Protein AF-C8VHA0-F1 (afdb_monomer_lite)

Secondary structure (DSSP, 8-state):
------------HHHHHHHHHHHHHHHHHHHHHHHHHHHTT---SS-HHHHHHHHHHHHHHSPPGGGS-HHHHHHHHHHHHHHHHTSSSPPPHHHHHHHHHHHHHHHHHTT-HHHHHHHHHHHHHHHTT--HHHHHHHHHHHHHHSPPPHHHHHHTT--TTS-HHHHHHHHHHTT--

Radius of gyration: 19.35 Å; chains: 1; bounding box: 74×32×46 Å

Structure (mmCIF, N/CA/C/O backbone):
data_AF-C8VHA0-F1
#
_entry.id   AF-C8VHA0-F1
#
loop_
_atom_site.group_PDB
_atom_site.id
_atom_site.type_symbol
_atom_site.label_atom_id
_atom_site.label_alt_id
_atom_site.label_comp_id
_atom_site.label_asym_id
_atom_site.label_entity_id
_atom_site.label_seq_id
_atom_site.pdbx_PDB_ins_code
_atom_site.Cartn_x
_atom_site.Cartn_y
_atom_site.Cartn_z
_atom_site.occupancy
_atom_site.B_iso_or_equiv
_atom_site.auth_seq_id
_atom_site.auth_comp_id
_atom_site.auth_asym_id
_atom_site.auth_atom_id
_atom_site.pdbx_PDB_model_num
ATOM 1 N N . MET A 1 1 ? -55.319 -1.240 17.702 1.00 37.62 1 MET A N 1
ATOM 2 C CA . MET A 1 1 ? -54.961 -1.878 16.422 1.00 37.62 1 MET A CA 1
ATOM 3 C C . MET A 1 1 ? -54.237 -0.799 15.643 1.00 37.62 1 MET A C 1
ATOM 5 O O . MET A 1 1 ? -54.892 0.120 15.182 1.00 37.62 1 MET A O 1
ATOM 9 N N . ASP A 1 2 ? -52.959 -0.597 15.936 1.00 44.88 2 ASP A N 1
ATOM 10 C CA . ASP A 1 2 ? -51.799 -1.409 15.520 1.00 44.88 2 ASP A CA 1
ATOM 11 C C . ASP A 1 2 ? -51.270 -0.930 14.162 1.00 44.88 2 ASP A C 1
ATOM 13 O O . ASP A 1 2 ? -52.055 -0.629 13.266 1.00 44.88 2 ASP A O 1
ATOM 17 N N . GLY A 1 3 ? -49.948 -0.798 14.069 1.00 43.78 3 GLY A N 1
ATOM 18 C CA . GLY A 1 3 ? -49.253 -0.285 12.893 1.00 43.78 3 GLY A CA 1
ATOM 19 C C . GLY A 1 3 ? -48.087 0.659 13.187 1.00 43.78 3 GLY A C 1
ATOM 20 O O . GLY A 1 3 ? -47.902 1.628 12.455 1.00 43.78 3 GLY A O 1
ATOM 21 N N . THR A 1 4 ? -47.301 0.415 14.240 1.00 46.84 4 THR A N 1
ATOM 22 C CA . THR A 1 4 ? -45.959 1.004 14.354 1.00 46.84 4 THR A CA 1
ATOM 23 C C . THR A 1 4 ? -45.096 0.366 13.266 1.00 46.84 4 THR A C 1
ATOM 25 O O . THR A 1 4 ? -44.612 -0.750 13.428 1.00 46.84 4 THR A O 1
ATOM 28 N N . SER A 1 5 ? -44.963 1.044 12.126 1.00 45.66 5 SER A N 1
ATOM 29 C CA . SER A 1 5 ? -44.003 0.680 11.084 1.00 45.66 5 SER A CA 1
ATOM 30 C C . SER A 1 5 ? -42.599 0.867 11.654 1.00 45.66 5 SER A C 1
ATOM 32 O O . SER A 1 5 ? -42.099 1.986 11.739 1.00 45.66 5 SER A O 1
ATOM 34 N N . MET A 1 6 ? -42.008 -0.232 12.112 1.00 50.00 6 MET A N 1
ATOM 35 C CA . MET A 1 6 ? -40.603 -0.331 12.481 1.00 50.00 6 MET A CA 1
ATOM 36 C C . MET A 1 6 ? -39.789 -0.157 11.193 1.00 50.00 6 MET A C 1
ATOM 38 O O . MET A 1 6 ? -39.815 -1.021 10.321 1.00 50.00 6 MET A O 1
ATOM 42 N N . ASP A 1 7 ? -39.144 0.998 11.045 1.00 45.69 7 ASP A N 1
ATOM 43 C CA . ASP A 1 7 ? -38.203 1.293 9.959 1.00 45.69 7 ASP A CA 1
ATOM 44 C C . ASP A 1 7 ? -36.873 0.575 10.251 1.00 45.69 7 ASP A C 1
ATOM 46 O O . ASP A 1 7 ? -35.873 1.167 10.652 1.00 45.69 7 ASP A O 1
ATOM 50 N N . GLU A 1 8 ? -36.897 -0.754 10.162 1.00 54.25 8 GLU A N 1
ATOM 51 C CA . GLU A 1 8 ? -35.705 -1.596 10.136 1.00 54.25 8 GLU A CA 1
ATOM 52 C C . GLU A 1 8 ? -35.204 -1.661 8.690 1.00 54.25 8 GLU A C 1
ATOM 54 O O . GLU A 1 8 ? -35.696 -2.482 7.931 1.00 54.25 8 GLU A O 1
ATOM 59 N N . THR A 1 9 ? -34.271 -0.779 8.304 1.00 54.47 9 THR A N 1
ATOM 60 C CA . THR A 1 9 ? -33.125 -1.040 7.392 1.00 54.47 9 THR A CA 1
ATOM 61 C C . THR A 1 9 ? -32.587 0.258 6.782 1.00 54.47 9 THR A C 1
ATOM 63 O O . THR A 1 9 ? -32.651 0.484 5.574 1.00 54.47 9 THR A O 1
ATOM 66 N N . ARG A 1 10 ? -31.987 1.112 7.607 1.00 48.38 10 ARG A N 1
ATOM 67 C CA . ARG A 1 10 ? -30.936 2.019 7.142 1.00 48.38 10 ARG A CA 1
ATOM 68 C C . ARG A 1 10 ? -29.721 1.756 8.008 1.00 48.38 10 ARG A C 1
ATOM 70 O O . ARG A 1 10 ? -29.622 2.269 9.116 1.00 48.38 10 ARG A O 1
ATOM 77 N N . THR A 1 11 ? -28.837 0.882 7.537 1.00 54.03 11 THR A N 1
ATOM 78 C CA . THR A 1 11 ? -27.432 0.996 7.923 1.00 54.03 11 THR A CA 1
ATOM 79 C C . THR A 1 11 ? -27.032 2.442 7.659 1.00 54.03 11 THR A C 1
ATOM 81 O O . THR A 1 11 ? -27.284 2.959 6.572 1.00 54.03 11 THR A O 1
ATOM 84 N N . ASP A 1 12 ? -26.521 3.097 8.692 1.00 68.19 12 ASP A N 1
ATOM 85 C CA . ASP A 1 12 ? -26.032 4.468 8.635 1.00 68.19 12 ASP A CA 1
ATOM 86 C C . ASP A 1 12 ? -25.016 4.582 7.486 1.00 68.19 12 ASP A C 1
ATOM 88 O O . ASP A 1 12 ? -24.111 3.746 7.394 1.00 68.19 12 ASP A O 1
ATOM 92 N N . GLU A 1 13 ? -25.204 5.529 6.561 1.00 64.44 13 GLU A N 1
ATOM 93 C CA . GLU A 1 13 ? -24.344 5.670 5.370 1.00 64.44 13 GLU A CA 1
ATOM 94 C C . GLU A 1 13 ? -22.873 5.837 5.787 1.00 64.44 13 GLU A C 1
ATOM 96 O O . GLU A 1 13 ? -21.994 5.200 5.204 1.00 64.44 13 GLU A O 1
ATOM 101 N N . ASP A 1 14 ? -22.638 6.531 6.904 1.00 71.12 14 ASP A N 1
ATOM 102 C CA . ASP A 1 14 ? -21.325 6.699 7.530 1.00 71.12 14 ASP A CA 1
ATOM 103 C C . ASP A 1 14 ? -20.687 5.352 7.937 1.00 71.12 14 ASP A C 1
ATOM 105 O O . ASP A 1 14 ? -19.489 5.134 7.753 1.00 71.12 14 ASP A O 1
ATOM 109 N N . THR A 1 15 ? -21.485 4.389 8.419 1.00 81.31 15 THR A N 1
ATOM 110 C CA . THR A 1 15 ? -20.985 3.048 8.782 1.00 81.31 15 THR A CA 1
ATOM 111 C C . THR A 1 15 ? -20.569 2.245 7.547 1.00 81.31 15 THR A C 1
ATOM 113 O O . THR A 1 15 ? -19.603 1.482 7.601 1.00 81.31 15 THR A O 1
ATOM 116 N N . ASN A 1 16 ? -21.274 2.398 6.421 1.00 84.19 16 ASN A N 1
ATOM 117 C CA . ASN A 1 16 ? -20.894 1.721 5.178 1.00 84.19 16 ASN A CA 1
ATOM 118 C C . ASN A 1 16 ? -19.564 2.250 4.637 1.00 84.19 16 ASN A C 1
ATOM 120 O O . ASN A 1 16 ? -18.734 1.455 4.194 1.00 84.19 16 ASN A O 1
ATOM 124 N N . ASP A 1 17 ? -19.338 3.559 4.709 1.00 86.06 17 ASP A N 1
ATOM 125 C CA . ASP A 1 17 ? -18.092 4.169 4.249 1.00 86.06 17 ASP A CA 1
ATOM 126 C C . ASP A 1 17 ? -16.897 3.705 5.084 1.00 86.06 17 ASP A C 1
ATOM 128 O O . ASP A 1 17 ? -15.879 3.287 4.525 1.00 86.06 17 ASP A O 1
ATOM 132 N N . GLU A 1 18 ? -17.033 3.671 6.412 1.00 88.50 18 GLU A N 1
ATOM 133 C CA . GLU A 1 18 ? -15.993 3.137 7.296 1.00 88.50 18 GLU A CA 1
ATOM 134 C C . GLU A 1 18 ? -15.672 1.670 6.982 1.00 88.50 18 GLU A C 1
ATOM 136 O O . GLU A 1 18 ? -14.502 1.294 6.854 1.00 88.50 18 GLU A O 1
ATOM 141 N N . VAL A 1 19 ? -16.697 0.835 6.794 1.00 90.88 19 VAL A N 1
ATOM 142 C CA . VAL A 1 19 ? -16.514 -0.581 6.447 1.00 90.88 19 VAL A CA 1
ATOM 143 C C . VAL A 1 19 ? -15.838 -0.733 5.085 1.00 90.88 19 VAL A C 1
ATOM 145 O O . VAL A 1 19 ? -14.888 -1.508 4.960 1.00 90.88 19 VAL A O 1
ATOM 148 N N . ASN A 1 20 ? -16.261 0.029 4.075 1.00 92.25 20 ASN A N 1
ATOM 149 C CA . ASN A 1 20 ? -15.650 0.009 2.747 1.00 92.25 20 ASN A CA 1
ATOM 150 C C . ASN A 1 20 ? -14.174 0.421 2.802 1.00 92.25 20 ASN A C 1
ATOM 152 O O . ASN A 1 20 ? -13.339 -0.191 2.132 1.00 92.25 20 ASN A O 1
ATOM 156 N N . VAL A 1 21 ? -13.831 1.416 3.626 1.00 93.19 21 VAL A N 1
ATOM 157 C CA . VAL A 1 21 ? -12.447 1.853 3.851 1.00 93.19 21 VAL A CA 1
ATOM 158 C C . VAL A 1 21 ? -11.619 0.742 4.505 1.00 93.19 21 VAL A C 1
ATOM 160 O O . VAL A 1 21 ? -10.498 0.486 4.063 1.00 93.19 21 VAL A O 1
ATOM 163 N N . LEU A 1 22 ? -12.163 0.037 5.503 1.00 93.94 22 LEU A N 1
ATOM 164 C CA . LEU A 1 22 ? -11.485 -1.091 6.158 1.00 93.94 22 LEU A CA 1
ATOM 165 C C . LEU A 1 22 ? -11.266 -2.275 5.207 1.00 93.94 22 LEU A C 1
ATOM 167 O O . LEU A 1 22 ? -10.185 -2.870 5.201 1.00 93.94 22 LEU A O 1
ATOM 171 N N . ILE A 1 23 ? -12.270 -2.607 4.392 1.00 94.50 23 ILE A N 1
ATOM 172 C CA . ILE A 1 23 ? -12.164 -3.654 3.367 1.00 94.50 23 ILE A CA 1
ATOM 173 C C . ILE A 1 23 ? -11.113 -3.254 2.330 1.00 94.50 23 ILE A C 1
ATOM 175 O O . ILE A 1 23 ? -10.269 -4.067 1.961 1.00 94.50 23 ILE A O 1
ATOM 179 N N . PHE A 1 24 ? -11.117 -1.999 1.885 1.00 95.50 24 PHE A N 1
ATOM 180 C CA . PHE A 1 24 ? -10.129 -1.504 0.936 1.00 95.50 24 PHE A CA 1
ATOM 181 C C . PHE A 1 24 ? -8.707 -1.550 1.492 1.00 95.50 24 PHE A C 1
ATOM 183 O O . PHE A 1 24 ? -7.813 -2.009 0.786 1.00 95.50 24 PHE A O 1
ATOM 190 N N . ASP A 1 25 ? -8.497 -1.147 2.750 1.00 96.25 25 ASP A N 1
ATOM 191 C CA . ASP A 1 25 ? -7.190 -1.238 3.411 1.00 96.25 25 ASP A CA 1
ATOM 192 C C . ASP A 1 25 ? -6.666 -2.681 3.446 1.00 96.25 25 ASP A C 1
ATOM 194 O O . ASP A 1 25 ? -5.497 -2.959 3.179 1.00 96.25 25 ASP A O 1
ATOM 198 N N . TYR A 1 26 ? -7.559 -3.628 3.723 1.00 95.38 26 TYR A N 1
ATOM 199 C CA . TYR A 1 26 ? -7.233 -5.046 3.718 1.00 95.38 26 TYR A CA 1
ATOM 200 C C . TYR A 1 26 ? -6.860 -5.553 2.320 1.00 95.38 26 TYR A C 1
ATOM 202 O O . TYR A 1 26 ? -5.766 -6.091 2.125 1.00 95.38 26 TYR A O 1
ATOM 210 N N . ILE A 1 27 ? -7.741 -5.344 1.336 1.00 95.25 27 ILE A N 1
ATOM 211 C CA . ILE A 1 27 ? -7.550 -5.844 -0.030 1.00 95.25 27 ILE A CA 1
ATOM 212 C C . ILE A 1 27 ? -6.320 -5.208 -0.677 1.00 95.25 27 ILE A C 1
ATOM 214 O O . ILE A 1 27 ? -5.562 -5.904 -1.351 1.00 95.25 27 ILE A O 1
ATOM 218 N N . ILE A 1 28 ? -6.065 -3.915 -0.454 1.00 95.81 28 ILE A N 1
ATOM 219 C CA . ILE A 1 28 ? -4.896 -3.264 -1.045 1.00 95.81 28 ILE A CA 1
ATOM 220 C C . ILE A 1 28 ? -3.593 -3.786 -0.453 1.00 95.81 28 ILE A C 1
ATOM 222 O O . ILE A 1 28 ? -2.633 -3.978 -1.192 1.00 95.81 28 ILE A O 1
ATOM 226 N N . CYS A 1 29 ? -3.551 -4.095 0.845 1.00 94.81 29 CYS A N 1
ATOM 227 C CA . CYS A 1 29 ? -2.382 -4.736 1.435 1.00 94.81 29 CYS A CA 1
ATOM 228 C C . CYS A 1 29 ? -2.130 -6.124 0.834 1.00 94.81 29 CYS A C 1
ATOM 230 O O . CYS A 1 29 ? -0.984 -6.425 0.502 1.00 94.81 29 CYS A O 1
ATOM 232 N N . LEU A 1 30 ? -3.170 -6.938 0.624 1.00 92.44 30 LEU A N 1
ATOM 233 C CA . LEU A 1 30 ? -3.028 -8.220 -0.079 1.00 92.44 30 LEU A CA 1
ATOM 234 C C . LEU A 1 30 ? -2.504 -8.034 -1.508 1.00 92.44 30 LEU A C 1
ATOM 236 O O . LEU A 1 30 ? -1.582 -8.732 -1.927 1.00 92.44 30 LEU A O 1
ATOM 240 N N . ALA A 1 31 ? -3.041 -7.053 -2.232 1.00 93.81 31 ALA A N 1
ATOM 241 C CA . ALA A 1 31 ? -2.635 -6.767 -3.600 1.00 93.81 31 ALA A CA 1
ATOM 242 C C . ALA A 1 31 ? -1.195 -6.249 -3.704 1.00 93.81 31 ALA A C 1
ATOM 244 O O . ALA A 1 31 ? -0.480 -6.618 -4.632 1.00 93.81 31 ALA A O 1
ATOM 245 N N . ILE A 1 32 ? -0.739 -5.444 -2.739 1.00 94.00 32 ILE A N 1
ATOM 246 C CA . ILE A 1 32 ? 0.660 -5.011 -2.633 1.00 94.00 32 ILE A CA 1
ATOM 247 C C . ILE A 1 32 ? 1.573 -6.222 -2.448 1.00 94.00 32 ILE A C 1
ATOM 249 O O . ILE A 1 32 ? 2.554 -6.348 -3.177 1.00 94.00 32 ILE A O 1
ATOM 253 N N . HIS A 1 33 ? 1.241 -7.123 -1.518 1.00 91.00 33 HIS A N 1
ATOM 254 C CA . HIS A 1 33 ? 2.023 -8.339 -1.293 1.00 91.00 33 HIS A CA 1
ATOM 255 C C . HIS A 1 33 ? 2.121 -9.189 -2.566 1.00 91.00 33 HIS A C 1
ATOM 257 O O . HIS A 1 33 ? 3.224 -9.515 -2.998 1.00 91.00 33 HIS A O 1
ATOM 263 N N . ALA A 1 34 ? 0.989 -9.455 -3.221 1.00 91.06 34 ALA A N 1
ATOM 264 C CA . ALA A 1 34 ? 0.959 -10.227 -4.458 1.00 91.06 34 ALA A CA 1
ATOM 265 C C . ALA A 1 34 ? 1.742 -9.548 -5.602 1.00 91.06 34 ALA A C 1
ATOM 267 O O . ALA A 1 34 ? 2.507 -10.206 -6.307 1.00 91.06 34 ALA A O 1
ATOM 268 N N . ALA A 1 35 ? 1.621 -8.224 -5.760 1.00 89.69 35 ALA A N 1
ATOM 269 C CA . ALA A 1 35 ? 2.365 -7.473 -6.771 1.00 89.69 35 ALA A CA 1
ATOM 270 C C . ALA A 1 35 ? 3.881 -7.511 -6.525 1.00 89.69 35 ALA A C 1
ATOM 272 O O . ALA A 1 35 ? 4.655 -7.653 -7.472 1.00 89.69 35 ALA A O 1
ATOM 273 N N . MET A 1 36 ? 4.307 -7.398 -5.265 1.00 89.62 36 MET A N 1
ATOM 274 C CA . MET A 1 36 ? 5.716 -7.467 -4.878 1.00 89.62 36 MET A CA 1
ATOM 275 C C . MET A 1 36 ? 6.307 -8.861 -5.106 1.00 89.62 36 MET A C 1
ATOM 277 O O . MET A 1 36 ? 7.423 -8.953 -5.614 1.00 89.62 36 MET A O 1
ATOM 281 N N . ASP A 1 37 ? 5.558 -9.925 -4.810 1.00 88.75 37 ASP A N 1
ATOM 282 C CA . ASP A 1 37 ? 5.981 -11.302 -5.084 1.00 88.75 37 ASP A CA 1
ATOM 283 C C . ASP A 1 37 ? 6.201 -11.526 -6.586 1.00 88.75 37 ASP A C 1
ATOM 285 O O . ASP A 1 37 ? 7.262 -12.003 -6.997 1.00 88.75 37 ASP A O 1
ATOM 289 N N . VAL A 1 38 ? 5.247 -11.097 -7.421 1.00 87.38 38 VAL A N 1
ATOM 290 C CA . VAL A 1 38 ? 5.381 -11.170 -8.886 1.00 87.38 38 VAL A CA 1
ATOM 291 C C . VAL A 1 38 ? 6.568 -10.337 -9.371 1.00 87.38 38 VAL A C 1
ATOM 293 O O . VAL A 1 38 ? 7.346 -10.798 -10.204 1.00 87.38 38 VAL A O 1
ATOM 296 N N . ALA A 1 39 ? 6.758 -9.135 -8.820 1.00 84.12 39 ALA A N 1
ATOM 297 C CA . ALA A 1 39 ? 7.883 -8.267 -9.157 1.00 84.12 39 ALA A CA 1
ATOM 298 C C . ALA A 1 39 ? 9.256 -8.856 -8.774 1.00 84.12 39 ALA A C 1
ATOM 300 O O . ALA A 1 39 ? 10.283 -8.459 -9.320 1.00 84.12 39 ALA A O 1
ATOM 301 N N . GLN A 1 40 ? 9.298 -9.812 -7.848 1.00 83.44 40 GLN A N 1
ATOM 302 C CA . GLN A 1 40 ? 10.510 -10.553 -7.495 1.00 83.44 40 GLN A CA 1
ATOM 303 C C . GLN A 1 40 ? 10.680 -11.852 -8.299 1.00 83.44 40 GLN A C 1
ATOM 305 O O . GLN A 1 40 ? 11.660 -12.568 -8.098 1.00 83.44 40 GLN A O 1
ATOM 310 N N . GLY A 1 41 ? 9.769 -12.145 -9.231 1.00 81.50 41 GLY A N 1
ATOM 311 C CA . GLY A 1 41 ? 9.792 -13.355 -10.052 1.00 81.50 41 GLY A CA 1
ATOM 312 C C . GLY A 1 41 ? 9.144 -14.573 -9.391 1.00 81.50 41 GLY A C 1
ATOM 313 O O . GLY A 1 41 ? 9.282 -15.681 -9.910 1.00 81.50 41 GLY A O 1
ATOM 314 N N . ASN A 1 42 ? 8.432 -14.394 -8.275 1.00 82.81 42 ASN A N 1
ATOM 315 C CA . ASN A 1 42 ? 7.671 -15.465 -7.642 1.00 82.81 42 ASN A CA 1
ATOM 316 C C . ASN A 1 42 ? 6.296 -15.605 -8.311 1.00 82.81 42 ASN A C 1
ATOM 318 O O . ASN A 1 42 ? 5.653 -14.621 -8.679 1.00 82.81 42 ASN A O 1
ATOM 322 N N . THR A 1 43 ? 5.802 -16.837 -8.443 1.00 72.25 43 THR A N 1
ATOM 323 C CA . THR A 1 43 ? 4.400 -17.074 -8.804 1.00 72.25 43 THR A CA 1
ATOM 324 C C . THR A 1 43 ? 3.539 -16.799 -7.577 1.00 72.25 43 THR A C 1
ATOM 326 O O . THR A 1 43 ? 3.570 -17.579 -6.625 1.00 72.25 43 THR A O 1
ATOM 329 N N . GLY A 1 44 ? 2.823 -15.674 -7.583 1.00 65.88 44 GLY A N 1
ATOM 330 C CA . GLY A 1 44 ? 1.926 -15.299 -6.493 1.00 65.88 44 GLY A CA 1
ATOM 331 C C . GLY A 1 44 ? 0.811 -16.327 -6.290 1.00 65.88 44 GLY A C 1
ATOM 332 O O . GLY A 1 44 ? 0.307 -16.910 -7.247 1.00 65.88 44 GLY A O 1
ATOM 333 N N . GLU A 1 45 ? 0.423 -16.538 -5.033 1.00 70.25 45 GLU A N 1
ATOM 334 C CA . GLU A 1 45 ? -0.729 -17.374 -4.658 1.00 70.25 45 GLU A CA 1
ATOM 335 C C . GLU A 1 45 ? -2.063 -16.744 -5.097 1.00 70.25 45 GLU A C 1
ATOM 337 O O . GLU A 1 45 ? -3.049 -17.439 -5.335 1.00 70.25 45 GLU A O 1
ATOM 342 N N . TRP A 1 46 ? -2.078 -15.417 -5.233 1.00 77.31 46 TRP A N 1
ATOM 343 C CA . TRP A 1 46 ? -3.274 -14.629 -5.492 1.00 77.31 46 TRP A CA 1
ATOM 344 C C . TRP A 1 46 ? -3.435 -14.285 -6.969 1.00 77.31 46 TRP A C 1
ATOM 346 O O . TRP A 1 46 ? -2.489 -13.873 -7.644 1.00 77.31 46 TRP A O 1
ATOM 356 N N . ASP A 1 47 ? -4.674 -14.383 -7.449 1.00 84.25 47 ASP A N 1
ATOM 357 C CA . ASP A 1 47 ? -5.050 -13.901 -8.771 1.00 84.25 47 ASP A CA 1
ATOM 358 C C . ASP A 1 47 ? -5.011 -12.363 -8.803 1.00 84.25 47 ASP A C 1
ATOM 360 O O . ASP A 1 47 ? -5.896 -11.676 -8.285 1.00 84.25 47 ASP A O 1
ATOM 364 N N . MET A 1 48 ? -3.960 -11.821 -9.425 1.00 84.50 48 MET A N 1
ATOM 365 C CA . MET A 1 48 ? -3.771 -10.379 -9.591 1.00 84.50 48 MET A CA 1
ATOM 366 C C . MET A 1 48 ? -4.904 -9.719 -10.379 1.00 84.50 48 MET A C 1
ATOM 368 O O . MET A 1 48 ? -5.229 -8.567 -10.101 1.00 84.50 48 MET A O 1
ATOM 372 N N . SER A 1 49 ? -5.530 -10.428 -11.325 1.00 87.62 49 SER A N 1
ATOM 373 C CA . SER A 1 49 ? -6.644 -9.867 -12.096 1.00 87.62 49 SER A CA 1
ATOM 374 C C . SER A 1 49 ? -7.875 -9.662 -11.213 1.00 87.62 49 SER A C 1
ATOM 376 O O . SER A 1 49 ? -8.462 -8.580 -11.206 1.00 87.62 49 SER A O 1
ATOM 378 N N . TRP A 1 50 ? -8.182 -10.645 -10.362 1.00 90.62 50 TRP A N 1
ATOM 379 C CA . TRP A 1 50 ? -9.252 -10.545 -9.374 1.00 90.62 50 TRP A CA 1
ATOM 380 C C . TRP A 1 50 ? -8.999 -9.436 -8.340 1.00 90.62 50 TRP A C 1
ATOM 382 O O . TRP A 1 50 ? -9.919 -8.685 -8.002 1.00 90.62 50 TRP A O 1
ATOM 392 N N . LEU A 1 51 ? -7.760 -9.293 -7.856 1.00 90.88 51 LEU A N 1
ATOM 393 C CA . LEU A 1 51 ? -7.386 -8.226 -6.919 1.00 90.88 51 LEU A CA 1
ATOM 394 C C . LEU A 1 51 ? -7.537 -6.834 -7.548 1.00 90.88 51 LEU A C 1
ATOM 396 O O . LEU A 1 51 ? -8.108 -5.939 -6.923 1.00 90.88 51 LEU A O 1
ATOM 400 N N . GLU A 1 52 ? -7.072 -6.650 -8.786 1.00 90.62 52 GLU A N 1
ATOM 401 C CA . GLU A 1 52 ? -7.221 -5.388 -9.520 1.00 90.62 52 GLU A CA 1
ATOM 402 C C . GLU A 1 52 ? -8.696 -5.038 -9.766 1.00 90.62 52 GLU A C 1
ATOM 404 O O . GLU A 1 52 ? -9.101 -3.889 -9.565 1.00 90.62 52 GLU A O 1
ATOM 409 N N . ASP A 1 53 ? -9.515 -6.016 -10.159 1.00 92.69 53 ASP A N 1
ATOM 410 C CA . ASP A 1 53 ? -10.951 -5.823 -10.378 1.00 92.69 53 ASP A CA 1
ATOM 411 C C . ASP A 1 53 ? -11.681 -5.467 -9.079 1.00 92.69 53 ASP A C 1
ATOM 413 O O . ASP A 1 53 ? -12.498 -4.541 -9.054 1.00 92.69 53 ASP A O 1
ATOM 417 N N . THR A 1 54 ? -11.336 -6.139 -7.980 1.00 92.50 54 THR A N 1
ATOM 418 C CA . THR A 1 54 ? -11.903 -5.870 -6.652 1.00 92.50 54 THR A CA 1
ATOM 419 C C . THR A 1 54 ? -11.518 -4.477 -6.156 1.00 92.50 54 THR A C 1
ATOM 421 O O . THR A 1 54 ? -12.381 -3.723 -5.701 1.00 92.50 54 THR A O 1
ATOM 424 N N . LEU A 1 55 ? -10.248 -4.082 -6.296 1.00 93.69 55 LEU A N 1
ATOM 425 C CA . LEU A 1 55 ? -9.793 -2.732 -5.951 1.00 93.69 55 LEU A CA 1
ATOM 426 C C . LEU A 1 55 ? -10.493 -1.664 -6.791 1.00 93.69 55 LEU A C 1
ATOM 428 O O . LEU A 1 55 ? -10.857 -0.616 -6.258 1.00 93.69 55 LEU A O 1
ATOM 432 N N . ARG A 1 56 ? -10.722 -1.927 -8.084 1.00 93.69 56 ARG A N 1
ATOM 433 C CA . ARG A 1 56 ? -11.459 -1.018 -8.970 1.00 93.69 56 ARG A CA 1
ATOM 434 C C . ARG A 1 56 ? -12.916 -0.866 -8.537 1.00 93.69 56 ARG A C 1
ATOM 436 O O . ARG A 1 56 ? -13.414 0.257 -8.493 1.00 93.69 56 ARG A O 1
ATOM 443 N N . ALA A 1 57 ? -13.579 -1.968 -8.192 1.00 92.50 57 ALA A N 1
ATOM 444 C CA . ALA A 1 57 ? -14.951 -1.948 -7.696 1.00 92.50 57 ALA A CA 1
ATOM 445 C C . ALA A 1 57 ? -15.055 -1.171 -6.374 1.00 92.50 57 ALA A C 1
ATOM 447 O O . ALA A 1 57 ? -15.860 -0.247 -6.273 1.00 92.50 57 ALA A O 1
ATOM 448 N N . LEU A 1 58 ? -14.182 -1.453 -5.400 1.00 91.00 58 LEU A N 1
ATOM 449 C CA . LEU A 1 58 ? -14.143 -0.724 -4.127 1.00 91.00 58 LEU A CA 1
ATOM 450 C C . LEU A 1 58 ? -13.839 0.761 -4.332 1.00 91.00 58 LEU A C 1
ATOM 452 O O . LEU A 1 58 ? -14.466 1.619 -3.720 1.00 91.00 58 LEU A O 1
ATOM 456 N N . ARG A 1 59 ? -12.936 1.097 -5.256 1.00 92.00 59 ARG A N 1
ATOM 457 C CA . ARG A 1 59 ? -12.648 2.496 -5.584 1.00 92.00 59 ARG A CA 1
ATOM 458 C C . ARG A 1 59 ? -13.843 3.266 -6.123 1.00 92.00 59 ARG A C 1
ATOM 460 O O . ARG A 1 59 ? -13.871 4.477 -5.943 1.00 92.00 59 ARG A O 1
ATOM 467 N N . SER A 1 60 ? -14.801 2.595 -6.760 1.00 92.44 60 SER A N 1
ATOM 468 C CA . SER A 1 60 ? -16.007 3.245 -7.285 1.00 92.44 60 SER A CA 1
ATOM 469 C C . SER A 1 60 ? -17.020 3.637 -6.206 1.00 92.44 60 SER A C 1
ATOM 471 O O . SER A 1 60 ? -17.851 4.504 -6.458 1.00 92.44 60 SER A O 1
ATOM 473 N N . VAL A 1 61 ? -16.936 3.023 -5.020 1.00 90.88 61 VAL A N 1
ATOM 474 C CA . VAL A 1 61 ? -17.844 3.278 -3.889 1.00 90.88 61 VAL A CA 1
ATOM 475 C C . VAL A 1 61 ? -17.183 4.055 -2.751 1.00 90.88 61 VAL A C 1
ATOM 477 O O . VAL A 1 61 ? -17.855 4.420 -1.798 1.00 90.88 61 VAL A O 1
ATOM 480 N N . LEU A 1 62 ? -15.874 4.307 -2.835 1.00 90.69 62 LEU A N 1
ATOM 481 C CA . LEU A 1 62 ? -15.123 5.055 -1.831 1.00 90.69 62 LEU A CA 1
ATOM 482 C C . LEU A 1 62 ? -15.047 6.551 -2.148 1.00 90.69 62 LEU A C 1
ATOM 484 O O . LEU A 1 62 ? -15.070 6.936 -3.323 1.00 90.69 62 LEU A O 1
ATOM 488 N N . PRO A 1 63 ? -14.802 7.390 -1.124 1.00 89.19 63 PRO A N 1
ATOM 489 C CA . PRO A 1 63 ? -14.398 8.767 -1.337 1.00 89.19 63 PRO A CA 1
ATOM 490 C C . PRO A 1 63 ? -13.166 8.875 -2.255 1.00 89.19 63 PRO A C 1
ATOM 492 O O . PRO A 1 63 ? -12.329 7.955 -2.322 1.00 89.19 63 PRO A O 1
ATOM 495 N N . PRO A 1 64 ? -13.000 10.018 -2.945 1.00 89.06 64 PRO A N 1
ATOM 496 C CA . PRO A 1 64 ? -11.803 10.309 -3.722 1.00 89.06 64 PRO A CA 1
ATOM 497 C C . PRO A 1 64 ? -10.515 10.020 -2.936 1.00 89.06 64 PRO A C 1
ATOM 499 O O . PRO A 1 64 ? -10.420 10.344 -1.758 1.00 89.06 64 PRO A O 1
ATOM 502 N N . ILE A 1 65 ? -9.481 9.475 -3.598 1.00 85.31 65 ILE A N 1
ATOM 503 C CA . ILE A 1 65 ? -8.190 9.103 -2.966 1.00 85.31 65 ILE A CA 1
ATOM 504 C C . ILE A 1 65 ? -7.668 10.198 -2.030 1.00 85.31 65 ILE A C 1
ATOM 506 O O . ILE A 1 65 ? -7.278 9.906 -0.908 1.00 85.31 65 ILE A O 1
ATOM 510 N N . LYS A 1 66 ? -7.692 11.451 -2.490 1.00 86.19 66 LYS A N 1
ATOM 511 C CA . LYS A 1 66 ? -7.188 12.628 -1.768 1.00 86.19 66 LYS A CA 1
ATOM 512 C C . LYS A 1 66 ? -7.899 12.901 -0.431 1.00 86.19 66 LYS A C 1
ATOM 514 O O . LYS A 1 66 ? -7.351 13.618 0.398 1.00 86.19 66 LYS A O 1
ATOM 519 N N . GLU A 1 67 ? -9.106 12.369 -0.256 1.00 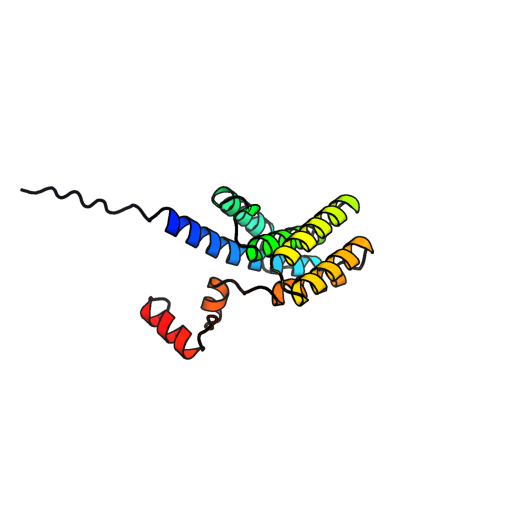89.62 67 GLU A N 1
ATOM 520 C CA . GLU A 1 67 ? -9.946 12.515 0.940 1.00 89.62 67 GLU A CA 1
ATOM 521 C C . GLU A 1 67 ? -9.799 11.323 1.898 1.00 89.62 67 GLU A C 1
ATOM 523 O O . GLU A 1 67 ? -10.221 11.406 3.047 1.00 89.62 67 GLU A O 1
ATOM 528 N N . LEU A 1 68 ? -9.153 10.233 1.466 1.00 91.25 68 LEU A N 1
ATOM 529 C CA . LEU A 1 68 ? -8.845 9.105 2.342 1.00 91.25 68 LEU A CA 1
ATOM 530 C C . LEU A 1 68 ? -7.712 9.439 3.327 1.00 91.25 68 LEU A C 1
ATOM 532 O O . LEU A 1 68 ? -6.880 10.306 3.043 1.00 91.25 68 LEU A O 1
ATOM 536 N N . PRO A 1 69 ? -7.599 8.697 4.445 1.00 93.25 69 PRO A N 1
ATOM 537 C CA . PRO A 1 69 ? -6.434 8.750 5.323 1.00 93.25 69 PRO A CA 1
ATOM 538 C C . PRO A 1 69 ? -5.109 8.661 4.555 1.00 93.25 69 PRO A C 1
ATOM 540 O O . PRO A 1 69 ? -4.975 7.866 3.623 1.00 93.25 69 PRO A O 1
ATOM 543 N N . VAL A 1 70 ? -4.111 9.448 4.972 1.00 94.25 70 VAL A N 1
ATOM 544 C CA . VAL A 1 70 ? -2.802 9.537 4.294 1.00 94.25 70 VAL A CA 1
ATOM 545 C C . VAL A 1 70 ? -2.168 8.155 4.108 1.00 94.25 70 VAL A C 1
ATOM 547 O O . VAL A 1 70 ? -1.687 7.852 3.022 1.00 94.25 70 VAL A O 1
ATOM 550 N N . ASP A 1 71 ? -2.258 7.271 5.101 1.00 94.25 71 ASP A N 1
ATOM 551 C CA . ASP A 1 71 ? -1.739 5.899 5.020 1.00 94.25 71 ASP A CA 1
ATOM 552 C C . ASP A 1 71 ? -2.336 5.102 3.858 1.00 94.25 71 ASP A C 1
ATOM 554 O O . ASP A 1 71 ? -1.622 4.367 3.179 1.00 94.25 71 ASP A O 1
ATOM 558 N N . LEU A 1 72 ? -3.629 5.276 3.583 1.00 95.00 72 LEU A N 1
ATOM 559 C CA . LEU A 1 72 ? -4.299 4.630 2.457 1.00 95.00 72 LEU A CA 1
ATOM 560 C C . LEU A 1 72 ? -3.904 5.237 1.115 1.00 95.00 72 LEU A C 1
ATOM 562 O O . LEU A 1 72 ? -3.831 4.519 0.118 1.00 95.00 72 LEU A O 1
ATOM 566 N N . GLN A 1 73 ? -3.626 6.540 1.079 1.00 95.62 73 GLN A N 1
ATOM 567 C CA . GLN A 1 73 ? -3.074 7.183 -0.113 1.00 95.62 73 GLN A CA 1
ATOM 568 C C . GLN A 1 73 ? -1.682 6.626 -0.427 1.00 95.62 73 GLN A C 1
ATOM 570 O O . GLN A 1 73 ? -1.410 6.273 -1.574 1.00 95.62 73 GLN A O 1
ATOM 575 N N . ILE A 1 74 ? -0.838 6.474 0.598 1.00 96.56 74 ILE A N 1
ATOM 576 C CA . ILE A 1 74 ? 0.502 5.893 0.469 1.00 96.56 74 ILE A CA 1
ATOM 577 C C . ILE A 1 74 ? 0.401 4.436 0.014 1.00 96.56 74 ILE A C 1
ATOM 579 O O . ILE A 1 74 ? 1.035 4.076 -0.973 1.00 96.56 74 ILE A O 1
ATOM 583 N N . LYS A 1 75 ? -0.437 3.607 0.654 1.00 96.94 75 LYS A N 1
ATOM 584 C CA . LYS A 1 75 ? -0.674 2.211 0.235 1.00 96.94 75 LYS A CA 1
ATOM 585 C C . LYS A 1 75 ? -1.138 2.133 -1.222 1.00 96.94 75 LYS A C 1
ATOM 587 O O . LYS A 1 75 ? -0.644 1.297 -1.973 1.00 96.94 75 LYS A O 1
ATOM 592 N N . ALA A 1 76 ? -2.018 3.037 -1.658 1.00 95.31 76 ALA A N 1
ATOM 593 C CA . ALA A 1 76 ? -2.452 3.097 -3.052 1.00 95.31 76 ALA A CA 1
ATOM 594 C C . ALA A 1 76 ? -1.309 3.416 -4.019 1.00 95.31 76 ALA A C 1
ATOM 596 O O . ALA A 1 76 ? -1.183 2.762 -5.049 1.00 95.31 76 ALA A O 1
ATOM 597 N N . GLN A 1 77 ? -0.435 4.359 -3.676 1.00 95.69 77 GLN A N 1
ATOM 598 C CA . GLN A 1 77 ? 0.737 4.670 -4.494 1.00 95.69 77 GLN A CA 1
ATOM 599 C C . GLN A 1 77 ? 1.770 3.536 -4.494 1.00 95.69 77 GLN A C 1
ATOM 601 O O . GLN A 1 77 ? 2.316 3.223 -5.549 1.00 95.69 77 GLN A O 1
ATOM 606 N N . VAL A 1 78 ? 2.001 2.876 -3.351 1.00 96.12 78 VAL A N 1
ATOM 607 C CA . VAL A 1 78 ? 2.856 1.678 -3.268 1.00 96.12 78 VAL A CA 1
ATOM 608 C C . VAL A 1 78 ? 2.323 0.582 -4.185 1.00 96.12 78 VAL A C 1
ATOM 610 O O . VAL A 1 78 ? 3.099 0.001 -4.943 1.00 96.12 78 VAL A O 1
ATOM 613 N N . PHE A 1 79 ? 1.011 0.324 -4.146 1.00 94.94 79 PHE A N 1
ATOM 614 C CA . PHE A 1 79 ? 0.371 -0.649 -5.025 1.00 94.94 79 PHE A CA 1
ATOM 615 C C . PHE A 1 79 ? 0.590 -0.304 -6.495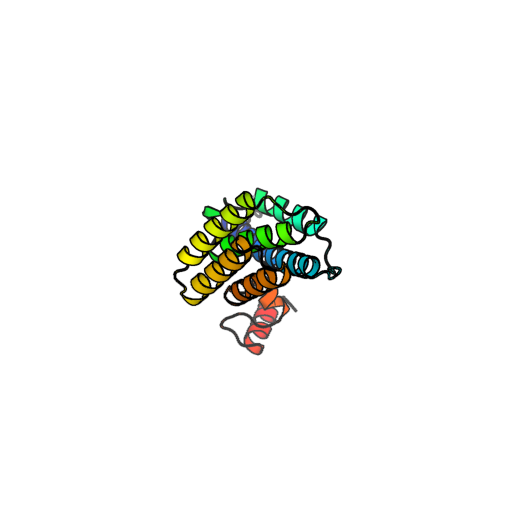 1.00 94.94 79 PHE A C 1
ATOM 617 O O . PHE A 1 79 ? 1.037 -1.161 -7.247 1.00 94.94 79 PHE A O 1
ATOM 624 N N . GLU A 1 80 ? 0.344 0.942 -6.907 1.00 92.62 80 GLU A N 1
ATOM 625 C CA . GLU A 1 80 ? 0.527 1.339 -8.305 1.00 92.62 80 GLU A CA 1
ATOM 626 C C . GLU A 1 80 ? 1.980 1.182 -8.768 1.00 92.62 80 GLU A C 1
ATOM 628 O O . GLU A 1 80 ? 2.215 0.636 -9.846 1.00 92.62 80 GLU A O 1
ATOM 633 N N . ILE A 1 81 ? 2.964 1.584 -7.954 1.00 92.62 81 ILE A N 1
ATOM 634 C CA . ILE A 1 81 ? 4.384 1.389 -8.287 1.00 92.62 81 ILE A CA 1
ATOM 635 C C . ILE A 1 81 ? 4.692 -0.112 -8.412 1.00 92.62 81 ILE A C 1
ATOM 637 O O . ILE A 1 81 ? 5.263 -0.539 -9.414 1.00 92.62 81 ILE A O 1
ATOM 641 N N . ALA A 1 82 ? 4.281 -0.932 -7.440 1.00 91.50 82 ALA A N 1
ATOM 642 C CA . ALA A 1 82 ? 4.513 -2.378 -7.464 1.00 91.50 82 ALA A CA 1
ATOM 643 C C . ALA A 1 82 ? 3.829 -3.061 -8.663 1.00 91.50 82 ALA A C 1
ATOM 645 O O . ALA A 1 82 ? 4.439 -3.899 -9.325 1.00 91.50 82 ALA A O 1
ATOM 646 N N . ARG A 1 83 ? 2.594 -2.662 -8.988 1.00 90.19 83 ARG A N 1
ATOM 647 C CA . ARG A 1 83 ? 1.806 -3.143 -10.134 1.00 90.19 83 ARG A CA 1
ATOM 648 C C . ARG A 1 83 ? 2.455 -2.785 -11.466 1.00 90.19 83 ARG A C 1
ATOM 650 O O . ARG A 1 83 ? 2.347 -3.522 -12.440 1.00 90.19 83 ARG A O 1
ATOM 657 N N . VAL A 1 84 ? 3.068 -1.613 -11.555 1.00 89.38 84 VAL A N 1
ATOM 658 C CA . VAL A 1 84 ? 3.786 -1.191 -12.757 1.00 89.38 84 VAL A CA 1
ATOM 659 C C . VAL A 1 84 ? 5.074 -1.997 -12.919 1.00 89.38 84 VAL A C 1
ATOM 661 O O . VAL A 1 84 ? 5.358 -2.459 -14.020 1.00 89.38 84 VAL A O 1
ATOM 664 N N . LEU A 1 85 ? 5.799 -2.244 -11.828 1.00 85.94 85 LEU A N 1
ATOM 665 C CA . LEU A 1 85 ? 6.993 -3.088 -11.845 1.00 85.94 85 LEU A CA 1
ATOM 666 C C . LEU A 1 85 ? 6.665 -4.548 -12.191 1.00 85.94 85 LEU A C 1
ATOM 668 O O . LEU A 1 85 ? 7.414 -5.182 -12.923 1.00 85.94 85 LEU A O 1
ATOM 672 N N . SER A 1 86 ? 5.550 -5.095 -11.702 1.00 84.19 86 SER A N 1
ATOM 673 C CA . SER A 1 86 ? 5.167 -6.493 -11.952 1.00 84.19 86 SER A CA 1
ATOM 674 C C . SER A 1 86 ? 4.759 -6.785 -13.404 1.00 84.19 86 SER A C 1
ATOM 676 O O . SER A 1 86 ? 4.656 -7.950 -13.793 1.00 84.19 86 SER A O 1
ATOM 678 N N . LYS A 1 87 ? 4.533 -5.753 -14.229 1.00 83.19 87 LYS A N 1
ATOM 679 C CA . LYS A 1 87 ? 4.171 -5.904 -15.643 1.00 83.19 87 LYS A CA 1
ATOM 680 C C . LYS A 1 87 ? 5.403 -6.149 -16.515 1.00 83.19 87 LYS A C 1
ATOM 682 O O . LYS A 1 87 ? 6.444 -5.527 -16.354 1.00 83.19 87 LYS A O 1
ATOM 687 N N . ALA A 1 88 ? 5.243 -7.008 -17.525 1.00 66.81 88 ALA A N 1
ATOM 688 C CA . ALA A 1 88 ? 6.300 -7.325 -18.493 1.00 66.81 88 ALA A CA 1
ATOM 689 C C . ALA A 1 88 ? 6.717 -6.127 -19.369 1.00 66.81 88 ALA A C 1
ATOM 691 O O . ALA A 1 88 ? 7.809 -6.116 -19.936 1.00 66.81 88 ALA A O 1
ATOM 692 N N . SER A 1 89 ? 5.844 -5.126 -19.508 1.00 73.88 89 SER A N 1
ATOM 693 C CA . SER A 1 89 ? 6.141 -3.881 -20.213 1.00 73.88 89 SER A CA 1
ATOM 694 C C . SER A 1 89 ? 6.540 -2.816 -19.205 1.00 73.88 89 SER A C 1
ATOM 696 O O . SER A 1 89 ? 5.700 -2.343 -18.442 1.00 73.88 89 SER A O 1
ATOM 698 N N . TYR A 1 90 ? 7.820 -2.447 -19.222 1.00 66.25 90 TYR A N 1
ATOM 699 C CA . TYR A 1 90 ? 8.338 -1.393 -18.362 1.00 66.25 90 TYR A CA 1
ATOM 700 C C . TYR A 1 90 ? 7.731 -0.040 -18.783 1.00 66.25 90 TYR A C 1
ATOM 702 O O . TYR A 1 90 ? 7.715 0.267 -19.981 1.00 66.25 90 TYR A O 1
ATOM 710 N N . PRO A 1 91 ? 7.208 0.761 -17.842 1.00 74.12 91 PRO A N 1
ATOM 711 C CA . PRO A 1 91 ? 6.699 2.104 -18.128 1.00 74.12 91 PRO A CA 1
ATOM 712 C C . PRO A 1 91 ? 7.820 3.026 -18.631 1.00 74.12 91 PRO A C 1
ATOM 714 O O . PRO A 1 91 ? 9.011 2.774 -18.433 1.00 74.12 91 PRO A O 1
ATOM 717 N N . GLY A 1 92 ? 7.442 4.147 -19.242 1.00 77.19 92 GLY A N 1
ATOM 718 C CA . GLY A 1 92 ? 8.414 5.176 -19.602 1.00 77.19 92 GLY A CA 1
ATOM 719 C C . GLY A 1 92 ? 9.079 5.785 -18.352 1.00 77.19 92 GLY A C 1
ATOM 720 O O . GLY A 1 92 ? 8.399 5.975 -17.340 1.00 77.19 92 GLY A O 1
ATOM 721 N N . PRO A 1 93 ? 10.366 6.185 -18.407 1.00 78.88 93 PRO A N 1
ATOM 722 C CA . PRO A 1 93 ? 11.058 6.807 -17.271 1.00 78.88 93 PRO A CA 1
ATOM 723 C C . PRO A 1 93 ? 10.340 8.041 -16.698 1.00 78.88 93 PRO A C 1
ATOM 725 O O . PRO A 1 93 ? 10.399 8.297 -15.498 1.00 78.88 93 PRO A O 1
ATOM 728 N N . ALA A 1 94 ? 9.630 8.794 -17.547 1.00 85.06 94 ALA A N 1
ATOM 729 C CA . ALA A 1 94 ? 8.871 9.975 -17.140 1.00 85.06 94 ALA A CA 1
ATOM 730 C C . ALA A 1 94 ? 7.660 9.635 -16.253 1.00 85.06 94 ALA A C 1
ATOM 732 O O . ALA A 1 94 ? 7.437 10.310 -15.252 1.00 85.06 94 ALA A O 1
ATOM 733 N N . GLU A 1 95 ? 6.922 8.573 -16.585 1.00 85.50 95 GLU A N 1
ATOM 734 C CA . GLU A 1 95 ? 5.748 8.125 -15.822 1.00 85.50 95 GLU A CA 1
ATOM 735 C C . GLU A 1 95 ? 6.166 7.656 -14.422 1.00 85.50 95 GLU A C 1
ATOM 737 O O . GLU A 1 95 ? 5.606 8.083 -13.414 1.00 85.50 95 GLU A O 1
ATOM 742 N N . LEU A 1 96 ? 7.239 6.865 -14.340 1.00 84.88 96 LEU A N 1
ATOM 743 C CA . LEU A 1 96 ? 7.807 6.432 -13.063 1.00 84.88 96 LEU A CA 1
ATOM 744 C C . LEU A 1 96 ? 8.340 7.592 -12.217 1.00 84.88 96 LEU A C 1
ATOM 746 O O . LEU A 1 96 ? 8.170 7.596 -10.997 1.00 84.88 96 LEU A O 1
ATOM 750 N N . ALA A 1 97 ? 8.984 8.579 -12.842 1.00 87.00 97 ALA A N 1
ATOM 751 C CA . ALA A 1 97 ? 9.487 9.754 -12.139 1.00 87.00 97 ALA A CA 1
ATOM 752 C C . ALA A 1 97 ? 8.349 10.610 -11.558 1.00 87.00 97 ALA A C 1
ATOM 754 O O . ALA A 1 97 ? 8.482 11.130 -10.443 1.00 87.00 97 ALA A O 1
ATOM 755 N N . GLU A 1 98 ? 7.232 10.735 -12.280 1.00 91.19 98 GLU A N 1
ATOM 756 C CA . GLU A 1 98 ? 6.023 11.400 -11.793 1.00 91.19 98 GLU A CA 1
ATOM 757 C C . GLU A 1 98 ? 5.431 10.641 -10.601 1.00 91.19 98 GLU A C 1
ATOM 759 O O . GLU A 1 98 ? 5.292 11.223 -9.523 1.00 91.19 98 GLU A O 1
ATOM 764 N N . MET A 1 99 ? 5.213 9.327 -10.739 1.00 92.00 99 MET A N 1
ATOM 765 C CA . MET A 1 99 ? 4.715 8.470 -9.653 1.00 92.00 99 MET A CA 1
ATOM 766 C C . MET A 1 99 ? 5.582 8.579 -8.392 1.00 92.00 99 MET A C 1
ATOM 768 O O . MET A 1 99 ? 5.063 8.767 -7.291 1.00 92.00 99 MET A O 1
ATOM 772 N N . ALA A 1 100 ? 6.907 8.517 -8.547 1.00 92.88 100 ALA A N 1
ATOM 773 C CA . ALA A 1 100 ? 7.856 8.643 -7.446 1.00 92.88 100 ALA A CA 1
ATOM 774 C C . ALA A 1 100 ? 7.797 10.021 -6.765 1.00 92.88 100 ALA A C 1
ATOM 776 O O . ALA A 1 100 ? 7.934 10.120 -5.545 1.00 92.88 100 ALA A O 1
ATOM 777 N N . SER A 1 101 ? 7.587 11.089 -7.537 1.00 94.25 101 SER A N 1
ATOM 778 C CA . SER A 1 101 ? 7.496 12.454 -7.006 1.00 94.25 101 SER A CA 1
ATOM 779 C C . SER A 1 101 ? 6.208 12.660 -6.212 1.00 94.25 101 SER A C 1
ATOM 781 O O . SER A 1 101 ? 6.250 13.182 -5.094 1.00 94.25 101 SER A O 1
ATOM 783 N N . THR A 1 102 ? 5.075 12.195 -6.744 1.00 94.75 102 THR A N 1
ATOM 784 C CA . THR A 1 102 ? 3.793 12.217 -6.030 1.00 94.75 102 THR A CA 1
ATOM 785 C C . THR A 1 102 ? 3.873 11.386 -4.751 1.00 94.75 102 THR A C 1
ATOM 787 O O . THR A 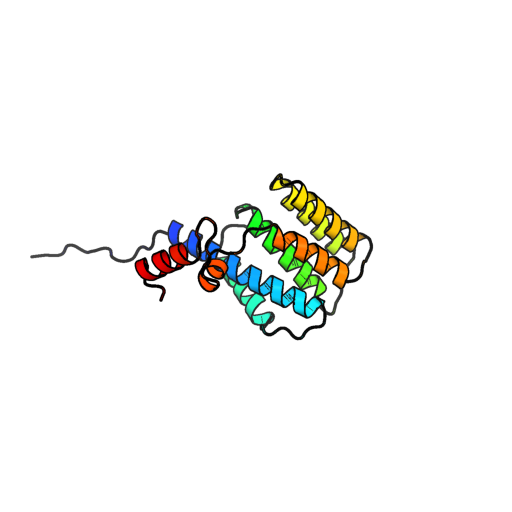1 102 ? 3.448 11.854 -3.697 1.00 94.75 102 THR A O 1
ATOM 790 N N . PHE A 1 103 ? 4.503 10.211 -4.816 1.00 95.44 103 PHE A N 1
ATOM 791 C CA . PHE A 1 103 ? 4.714 9.335 -3.666 1.00 95.44 103 PHE A CA 1
ATOM 792 C C . PHE A 1 103 ? 5.496 10.002 -2.531 1.00 95.44 103 PHE A C 1
ATOM 794 O O . PHE A 1 103 ? 5.035 10.034 -1.389 1.00 95.44 103 PHE A O 1
ATOM 801 N N . VAL A 1 104 ? 6.644 10.613 -2.840 1.00 96.31 104 VAL A N 1
ATOM 802 C CA . VAL A 1 104 ? 7.433 11.361 -1.847 1.00 96.31 104 VAL A CA 1
ATOM 803 C C . VAL A 1 104 ? 6.610 12.492 -1.233 1.00 96.31 104 VAL A C 1
ATOM 805 O O . VAL A 1 104 ? 6.635 12.681 -0.017 1.00 96.31 104 VAL A O 1
ATOM 808 N N . SER A 1 105 ? 5.850 13.227 -2.050 1.00 95.56 105 SER A N 1
ATOM 809 C CA . SER A 1 105 ? 5.015 14.317 -1.544 1.00 95.56 105 SER A CA 1
ATOM 810 C C . SER A 1 105 ? 3.940 13.827 -0.572 1.00 95.56 105 SER A C 1
ATOM 812 O O . SER A 1 105 ? 3.690 14.492 0.433 1.00 95.56 105 SER A O 1
ATOM 814 N N . THR A 1 106 ? 3.306 12.688 -0.850 1.00 94.94 106 THR A N 1
ATOM 815 C CA . THR A 1 106 ? 2.286 12.107 0.029 1.00 94.94 106 THR A CA 1
ATOM 816 C C . THR A 1 106 ? 2.903 11.584 1.328 1.00 94.94 106 THR A C 1
ATOM 818 O O . THR A 1 106 ? 2.383 11.880 2.401 1.00 94.94 106 THR A O 1
ATOM 821 N N . CYS A 1 107 ? 4.050 10.900 1.271 1.00 94.62 107 CYS A N 1
ATOM 822 C CA . CYS A 1 107 ? 4.771 10.451 2.469 1.00 94.62 107 CYS A CA 1
ATOM 823 C C . CYS A 1 107 ? 5.177 11.621 3.380 1.00 94.62 107 CYS A C 1
ATOM 825 O O . CYS A 1 107 ? 4.994 11.559 4.596 1.00 94.62 107 CYS A O 1
ATOM 827 N N . ASN A 1 108 ? 5.641 12.731 2.798 1.00 92.69 108 ASN A N 1
ATOM 828 C CA . ASN A 1 108 ? 5.999 13.936 3.551 1.00 92.69 108 ASN A CA 1
ATOM 829 C C . ASN A 1 108 ? 4.804 14.571 4.282 1.00 92.69 108 ASN A C 1
ATOM 831 O O . ASN A 1 108 ? 4.989 15.219 5.313 1.00 92.69 108 ASN A O 1
ATOM 835 N N . ALA A 1 109 ? 3.575 14.369 3.797 1.00 91.50 109 ALA A N 1
ATOM 836 C CA . ALA A 1 109 ? 2.377 14.894 4.450 1.00 91.50 109 ALA A CA 1
ATOM 837 C C . ALA A 1 109 ? 2.125 14.260 5.830 1.00 91.50 109 ALA A C 1
ATOM 839 O O . ALA A 1 109 ? 1.528 14.909 6.691 1.00 91.50 109 ALA A O 1
ATOM 840 N N . LYS A 1 110 ? 2.622 13.036 6.070 1.00 89.19 110 LYS A N 1
ATOM 841 C CA . LYS A 1 110 ? 2.490 12.340 7.360 1.00 89.19 110 LYS A CA 1
ATOM 842 C C . LYS A 1 110 ? 3.401 12.912 8.457 1.00 89.19 110 LYS A C 1
ATOM 844 O O . LYS A 1 110 ? 3.154 12.671 9.633 1.00 89.19 110 LYS A O 1
ATOM 849 N N . LYS A 1 111 ? 4.406 13.723 8.091 1.00 87.44 111 LYS A N 1
ATOM 850 C CA . LYS A 1 111 ? 5.389 14.334 9.014 1.00 87.44 111 LYS A CA 1
ATOM 851 C C . LYS A 1 111 ? 6.161 13.306 9.858 1.00 87.44 111 LYS A C 1
ATOM 853 O O . LYS A 1 111 ? 6.504 13.572 11.006 1.00 87.44 111 LYS A O 1
ATOM 858 N N . GLU A 1 112 ? 6.437 12.142 9.274 1.00 90.12 112 GLU A N 1
ATOM 859 C CA . GLU A 1 112 ? 7.270 11.092 9.865 1.00 90.12 112 GLU A CA 1
ATOM 860 C C . GLU A 1 112 ? 8.622 11.038 9.145 1.00 90.12 112 GLU A C 1
ATOM 862 O O . GLU A 1 112 ? 8.698 10.642 7.980 1.00 90.12 112 GLU A O 1
ATOM 867 N N . ASP A 1 113 ? 9.700 11.412 9.841 1.00 90.00 113 ASP A N 1
ATOM 868 C CA . ASP A 1 113 ? 11.037 11.552 9.240 1.00 90.00 113 ASP A CA 1
ATOM 869 C C . ASP A 1 113 ? 11.537 10.250 8.594 1.00 90.00 113 ASP A C 1
ATOM 871 O O . ASP A 1 113 ? 12.086 10.256 7.491 1.00 90.00 113 ASP A O 1
ATOM 875 N N . MET A 1 114 ? 11.304 9.110 9.252 1.00 92.38 114 MET A N 1
ATOM 876 C CA . MET A 1 114 ? 11.710 7.797 8.739 1.00 92.38 114 MET A CA 1
ATOM 877 C C . MET A 1 114 ? 10.940 7.400 7.479 1.00 92.38 114 MET A C 1
ATOM 879 O O . MET A 1 114 ? 11.521 6.806 6.570 1.00 92.38 114 MET A O 1
ATOM 883 N N . LEU A 1 115 ? 9.651 7.735 7.403 1.00 93.56 115 LEU A N 1
ATOM 884 C CA . LEU A 1 115 ? 8.820 7.450 6.238 1.00 93.56 115 LEU A CA 1
ATOM 885 C C . LEU A 1 115 ? 9.239 8.315 5.045 1.00 93.56 115 LEU A C 1
ATOM 887 O O . LEU A 1 115 ? 9.382 7.806 3.934 1.00 93.56 115 LEU A O 1
ATOM 891 N N . ALA A 1 116 ? 9.508 9.600 5.288 1.00 92.62 116 ALA A N 1
ATOM 892 C CA . ALA A 1 116 ? 10.035 10.519 4.283 1.00 92.62 116 ALA A CA 1
ATOM 893 C C . ALA A 1 116 ? 11.377 10.032 3.711 1.00 92.62 116 ALA A C 1
ATOM 895 O O . ALA A 1 116 ? 11.563 10.017 2.492 1.00 92.62 116 ALA A O 1
ATOM 896 N N . LEU A 1 117 ? 12.287 9.565 4.574 1.00 93.94 117 LEU A N 1
ATOM 897 C CA . LEU A 1 117 ? 13.587 9.035 4.163 1.00 93.94 117 LEU A CA 1
ATOM 898 C C . LEU A 1 117 ? 13.451 7.824 3.226 1.00 93.94 117 LEU A C 1
ATOM 900 O O . LEU A 1 117 ? 14.039 7.819 2.144 1.00 93.94 117 LEU A O 1
ATOM 904 N N . HIS A 1 118 ? 12.642 6.828 3.600 1.00 94.31 118 HIS A N 1
ATOM 905 C CA . HIS A 1 118 ? 12.430 5.641 2.763 1.00 94.31 118 HIS A CA 1
ATOM 906 C C . HIS A 1 118 ? 11.690 5.977 1.463 1.00 94.31 118 HIS A C 1
ATOM 908 O O . HIS A 1 118 ? 11.981 5.398 0.417 1.00 94.31 118 HIS A O 1
ATOM 914 N N . ALA A 1 119 ? 10.781 6.956 1.479 1.00 94.88 119 ALA A N 1
ATOM 915 C CA . ALA A 1 119 ? 10.133 7.425 0.259 1.00 94.88 119 ALA A CA 1
ATOM 916 C C . ALA A 1 119 ? 11.137 8.065 -0.716 1.00 94.88 119 ALA A C 1
ATOM 918 O O . ALA A 1 119 ? 11.090 7.812 -1.923 1.00 94.88 119 ALA A O 1
ATOM 919 N N . MET A 1 120 ? 12.085 8.857 -0.203 1.00 94.75 120 MET A N 1
ATOM 920 C CA . MET A 1 120 ? 13.173 9.415 -1.009 1.00 94.75 120 MET A CA 1
ATOM 921 C C . MET A 1 120 ? 14.090 8.327 -1.577 1.00 94.75 120 MET A C 1
ATOM 923 O O . MET A 1 120 ? 14.549 8.460 -2.714 1.00 94.75 120 MET A O 1
ATOM 927 N N . GLU A 1 121 ? 14.333 7.257 -0.819 1.00 94.94 121 GLU A N 1
ATOM 928 C CA . GLU A 1 121 ? 15.103 6.097 -1.271 1.00 94.94 121 GLU A CA 1
ATOM 929 C C . GLU A 1 121 ? 14.407 5.372 -2.431 1.00 94.94 121 GLU A C 1
ATOM 931 O O . GLU A 1 121 ? 15.028 5.175 -3.476 1.00 94.94 121 GLU A O 1
ATOM 936 N N . VAL A 1 122 ? 13.102 5.086 -2.313 1.00 93.75 122 VAL A N 1
ATOM 937 C CA . VAL A 1 122 ? 12.285 4.538 -3.414 1.00 93.75 122 VAL A CA 1
ATOM 938 C C . VAL A 1 122 ? 12.420 5.411 -4.661 1.00 93.75 122 VAL A C 1
ATOM 940 O O . VAL A 1 122 ? 12.733 4.916 -5.743 1.00 93.75 122 VAL A O 1
ATOM 943 N N . ALA A 1 123 ? 12.243 6.726 -4.517 1.00 94.19 123 ALA A N 1
ATOM 944 C CA . ALA A 1 123 ? 12.329 7.648 -5.641 1.00 94.19 123 ALA A CA 1
ATOM 945 C C . ALA A 1 123 ? 13.739 7.715 -6.254 1.00 94.19 123 ALA A C 1
ATOM 947 O O . ALA A 1 123 ? 13.881 7.895 -7.462 1.00 94.19 123 ALA A O 1
ATOM 948 N N . SER A 1 124 ? 14.785 7.562 -5.438 1.00 93.94 124 SER A N 1
ATOM 949 C CA . SER A 1 124 ? 16.171 7.464 -5.903 1.00 93.94 124 SER A CA 1
ATOM 950 C C . SER A 1 124 ? 16.392 6.196 -6.725 1.00 93.94 124 SER A C 1
ATOM 952 O O . SER A 1 124 ? 16.918 6.276 -7.832 1.00 93.94 124 SER A O 1
ATOM 954 N N . HIS A 1 125 ? 15.933 5.042 -6.234 1.00 92.62 125 HIS A N 1
ATOM 955 C CA . HIS A 1 125 ? 16.028 3.776 -6.960 1.00 92.62 125 HIS A CA 1
ATOM 956 C C . HIS A 1 125 ? 15.280 3.817 -8.292 1.00 92.62 125 HIS A C 1
ATOM 958 O O . HIS A 1 125 ? 15.814 3.370 -9.303 1.00 92.62 125 HIS A O 1
ATOM 964 N N . ILE A 1 126 ? 14.090 4.417 -8.316 1.00 89.75 126 ILE A N 1
ATOM 965 C CA . ILE A 1 126 ? 13.313 4.588 -9.546 1.00 89.75 126 ILE A CA 1
ATOM 966 C C . ILE A 1 126 ? 14.053 5.483 -10.553 1.00 89.75 126 ILE A C 1
ATOM 968 O O . ILE A 1 126 ? 14.201 5.105 -11.712 1.00 89.75 126 ILE A O 1
ATOM 972 N N . ARG A 1 127 ? 14.549 6.654 -10.127 1.00 88.50 127 ARG A N 1
ATOM 973 C CA . ARG A 1 127 ? 15.242 7.605 -11.020 1.00 88.50 127 ARG A CA 1
ATOM 974 C C . ARG A 1 127 ? 16.568 7.085 -11.562 1.00 88.50 127 ARG A C 1
ATOM 976 O O . ARG A 1 127 ? 16.956 7.467 -12.658 1.00 88.50 127 ARG A O 1
ATOM 983 N N . ASN A 1 128 ? 17.263 6.264 -10.783 1.00 88.00 128 ASN A N 1
ATOM 984 C CA . ASN A 1 128 ? 18.555 5.703 -11.164 1.00 88.00 128 ASN A CA 1
ATOM 985 C C . ASN A 1 128 ? 18.425 4.375 -11.921 1.00 88.00 128 ASN A C 1
ATOM 987 O O . ASN A 1 128 ? 19.441 3.720 -12.135 1.00 88.00 128 ASN A O 1
ATOM 991 N N . GLU A 1 129 ? 17.203 3.964 -12.285 1.00 82.81 129 GLU A N 1
ATOM 992 C CA . GLU A 1 129 ? 16.936 2.690 -12.963 1.00 82.81 129 GLU A CA 1
ATOM 993 C C . GLU A 1 129 ? 17.554 1.495 -12.211 1.00 82.81 129 GLU A C 1
ATOM 995 O O . GLU A 1 129 ? 18.083 0.552 -12.803 1.00 82.81 129 GLU A O 1
ATOM 1000 N N . SER A 1 130 ? 17.509 1.543 -10.873 1.00 83.44 130 SER A N 1
ATOM 1001 C CA . SER A 1 130 ? 17.948 0.433 -10.031 1.00 83.44 130 SER A CA 1
ATOM 1002 C C . SER A 1 130 ? 17.173 -0.840 -10.370 1.00 83.44 130 SER A C 1
ATOM 1004 O O . SER A 1 130 ? 16.080 -0.806 -10.937 1.00 83.44 130 SER A O 1
ATOM 1006 N N . SER A 1 131 ? 17.713 -1.990 -9.959 1.00 86.25 131 SER A N 1
ATOM 1007 C CA . SER A 1 131 ? 17.008 -3.256 -10.141 1.00 86.25 131 SER A CA 1
ATOM 1008 C C . SER A 1 131 ? 15.614 -3.211 -9.513 1.00 86.25 131 SER A C 1
ATOM 1010 O O . SER A 1 131 ? 15.399 -2.626 -8.447 1.00 86.25 131 SER A O 1
ATOM 1012 N N . GLN A 1 132 ? 14.671 -3.897 -10.152 1.00 85.56 132 GLN A N 1
ATOM 1013 C CA . GLN A 1 132 ? 13.310 -4.065 -9.651 1.00 85.56 132 GLN A CA 1
ATOM 1014 C C . GLN A 1 132 ? 13.286 -4.544 -8.192 1.00 85.56 132 GLN A C 1
ATOM 1016 O O . GLN A 1 132 ? 12.530 -4.022 -7.376 1.00 85.56 132 GLN A O 1
ATOM 1021 N N . THR A 1 133 ? 14.183 -5.465 -7.832 1.00 88.25 133 THR A N 1
ATOM 1022 C CA . THR A 1 133 ? 14.361 -5.951 -6.458 1.00 88.25 133 THR A CA 1
ATOM 1023 C C . THR A 1 133 ? 14.697 -4.830 -5.473 1.00 88.25 133 THR A C 1
ATOM 1025 O O . THR A 1 133 ? 14.151 -4.813 -4.373 1.00 88.25 133 THR A O 1
ATOM 1028 N N . ALA A 1 134 ? 15.565 -3.883 -5.842 1.00 91.06 134 ALA A N 1
ATOM 1029 C CA . ALA A 1 134 ? 15.922 -2.764 -4.971 1.00 91.06 134 ALA A CA 1
ATOM 1030 C C . ALA A 1 134 ? 14.722 -1.840 -4.723 1.00 91.06 134 ALA A C 1
ATOM 1032 O O . ALA A 1 134 ? 14.470 -1.457 -3.583 1.00 91.06 134 ALA A O 1
ATOM 1033 N N . VAL A 1 135 ? 13.942 -1.541 -5.768 1.00 91.44 135 VAL A N 1
ATOM 1034 C CA . VAL A 1 135 ? 12.727 -0.724 -5.633 1.00 91.44 135 VAL A CA 1
ATOM 1035 C C . VAL A 1 135 ? 11.695 -1.432 -4.751 1.00 91.44 135 VAL A C 1
ATOM 1037 O O . VAL A 1 135 ? 11.169 -0.823 -3.822 1.00 91.44 135 VAL A O 1
ATOM 1040 N N . VAL A 1 136 ? 11.451 -2.727 -4.984 1.00 91.25 136 VAL A N 1
ATOM 1041 C CA . VAL A 1 136 ? 10.522 -3.536 -4.175 1.00 91.25 136 VAL A CA 1
ATOM 1042 C C . VAL A 1 136 ? 10.946 -3.574 -2.706 1.00 91.25 136 VAL A C 1
ATOM 1044 O O . VAL A 1 136 ? 10.110 -3.375 -1.829 1.00 91.25 136 VAL A O 1
ATOM 1047 N N . ASN A 1 137 ? 12.236 -3.764 -2.419 1.00 92.81 137 ASN A N 1
ATOM 1048 C CA . ASN A 1 137 ? 12.736 -3.779 -1.043 1.00 92.81 137 ASN A CA 1
ATOM 1049 C C . ASN A 1 137 ? 12.525 -2.434 -0.337 1.00 92.81 137 ASN A C 1
ATOM 1051 O O . ASN A 1 137 ? 12.088 -2.414 0.811 1.00 92.81 137 ASN A O 1
ATOM 1055 N N . SER A 1 138 ? 12.760 -1.308 -1.016 1.00 93.62 138 SER A N 1
ATOM 1056 C CA . SER A 1 138 ? 12.488 0.011 -0.433 1.00 93.62 138 SER A CA 1
ATOM 1057 C C . SER A 1 138 ? 10.987 0.258 -0.220 1.00 93.62 138 SER A C 1
ATOM 1059 O O . SER A 1 138 ? 10.600 0.834 0.796 1.00 93.62 138 SER A O 1
ATOM 1061 N N . LEU A 1 139 ? 10.121 -0.217 -1.125 1.00 95.19 139 LEU A N 1
ATOM 1062 C CA . LEU A 1 139 ? 8.664 -0.159 -0.941 1.00 95.19 139 LEU A CA 1
ATOM 1063 C C . LEU A 1 139 ? 8.200 -1.013 0.252 1.00 95.19 139 LEU A C 1
ATOM 1065 O O . LEU A 1 139 ? 7.309 -0.595 0.991 1.00 95.19 139 LEU A O 1
ATOM 1069 N N . LEU A 1 140 ? 8.814 -2.179 0.477 1.00 93.94 140 LEU A N 1
ATOM 1070 C CA . LEU A 1 140 ? 8.556 -3.008 1.658 1.00 93.94 140 LEU A CA 1
ATOM 1071 C C . LEU A 1 140 ? 8.927 -2.273 2.949 1.00 93.94 140 LEU A C 1
ATOM 1073 O O . LEU A 1 140 ? 8.140 -2.291 3.895 1.00 93.94 140 LEU A O 1
ATOM 1077 N N . SER A 1 141 ? 10.070 -1.583 2.981 1.00 95.19 141 SER A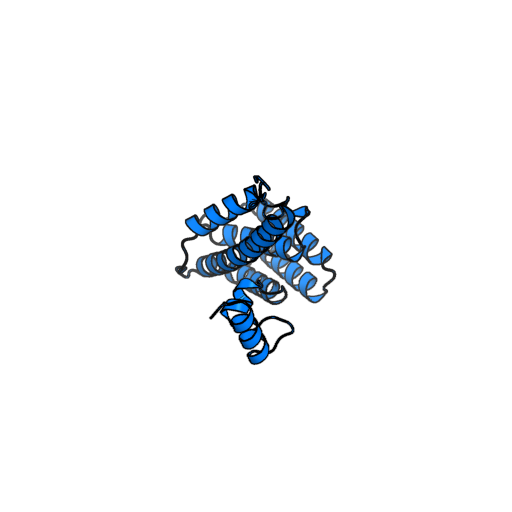 N 1
ATOM 1078 C CA . SER A 1 141 ? 10.456 -0.762 4.134 1.00 95.19 141 SER A CA 1
ATOM 1079 C C . SER A 1 141 ? 9.437 0.343 4.419 1.00 95.19 141 SER A C 1
ATOM 1081 O O . SER A 1 141 ? 9.109 0.583 5.577 1.00 95.19 141 SER A O 1
ATOM 1083 N N . VAL A 1 142 ? 8.867 0.970 3.383 1.00 95.88 142 VAL A N 1
ATOM 1084 C CA . VAL A 1 142 ? 7.761 1.927 3.559 1.00 95.88 142 VAL A CA 1
ATOM 1085 C C . VAL A 1 142 ? 6.532 1.245 4.162 1.00 95.88 142 VAL A C 1
ATOM 1087 O O . VAL A 1 142 ? 5.991 1.732 5.151 1.00 95.88 142 VAL A O 1
ATOM 1090 N N . MET A 1 143 ? 6.109 0.101 3.618 1.00 95.81 143 MET A N 1
ATOM 1091 C CA . MET A 1 143 ? 4.941 -0.633 4.121 1.00 95.81 143 MET A CA 1
ATOM 1092 C C . MET A 1 143 ? 5.087 -1.070 5.583 1.00 95.81 143 MET A C 1
ATOM 1094 O O . MET A 1 143 ? 4.095 -1.106 6.304 1.00 95.81 143 MET A O 1
ATOM 1098 N N . GLN A 1 144 ? 6.307 -1.364 6.040 1.00 93.75 144 GLN A N 1
ATOM 1099 C CA . GLN A 1 144 ? 6.596 -1.716 7.435 1.00 93.75 144 GLN A CA 1
ATOM 1100 C C . GLN A 1 144 ? 6.443 -0.543 8.415 1.00 93.75 144 GLN A C 1
ATOM 1102 O O . GLN A 1 144 ? 6.278 -0.779 9.611 1.00 93.75 144 GLN A O 1
ATOM 1107 N N . LEU A 1 145 ? 6.498 0.699 7.927 1.00 94.12 145 LEU A N 1
ATOM 1108 C CA . LEU A 1 145 ? 6.289 1.908 8.730 1.00 94.12 145 LEU A CA 1
ATOM 1109 C C . LEU A 1 145 ? 4.812 2.321 8.806 1.00 94.12 145 LEU A C 1
ATOM 1111 O O . LEU A 1 145 ? 4.454 3.170 9.619 1.00 94.12 145 LEU A O 1
ATOM 1115 N N . LEU A 1 146 ? 3.947 1.742 7.970 1.00 93.50 146 LEU A N 1
ATOM 1116 C CA . LEU A 1 146 ? 2.512 2.015 7.985 1.00 93.50 146 LEU A CA 1
ATOM 1117 C C . LEU A 1 146 ? 1.784 1.045 8.915 1.00 93.50 146 LEU A C 1
ATOM 1119 O O . LEU A 1 146 ? 2.162 -0.121 9.049 1.00 93.50 146 LEU A O 1
ATOM 1123 N N . ALA A 1 147 ? 0.690 1.511 9.519 1.00 90.56 147 ALA A N 1
ATOM 1124 C CA . ALA A 1 147 ? -0.132 0.651 10.358 1.00 90.56 147 ALA A CA 1
ATOM 1125 C C . ALA A 1 147 ? -0.726 -0.504 9.520 1.00 90.56 147 ALA A C 1
ATOM 1127 O O . ALA A 1 147 ? -1.285 -0.263 8.435 1.00 90.56 147 ALA A O 1
ATOM 1128 N N . PRO A 1 148 ? -0.628 -1.763 9.991 1.00 90.69 148 PRO A N 1
ATOM 1129 C CA . PRO A 1 148 ? -1.250 -2.884 9.302 1.00 90.69 148 PRO A CA 1
ATOM 1130 C C . PRO A 1 148 ? -2.782 -2.753 9.356 1.00 90.69 148 PRO A C 1
ATOM 1132 O O . PRO A 1 148 ? -3.305 -2.288 10.369 1.00 90.69 148 PRO A O 1
ATOM 1135 N N . PRO A 1 149 ? -3.523 -3.206 8.331 1.00 92.94 149 PRO A N 1
ATOM 1136 C CA . PRO A 1 149 ? -4.982 -3.148 8.338 1.00 92.94 149 PRO A CA 1
ATOM 1137 C C . PRO A 1 149 ? -5.582 -3.861 9.548 1.00 92.94 149 PRO A C 1
ATOM 1139 O O . PRO A 1 149 ? -5.152 -4.963 9.902 1.00 92.94 149 PRO A O 1
ATOM 1142 N N . ILE A 1 150 ? -6.619 -3.274 10.151 1.00 91.19 150 ILE A N 1
ATOM 1143 C CA . ILE A 1 150 ? -7.292 -3.831 11.340 1.00 91.19 150 ILE A CA 1
ATOM 1144 C C . ILE A 1 150 ? -7.767 -5.269 11.089 1.00 91.19 150 ILE A C 1
ATOM 1146 O O . ILE A 1 150 ? -7.617 -6.130 11.955 1.00 91.19 150 ILE A O 1
ATOM 1150 N N . LEU A 1 151 ? -8.272 -5.562 9.888 1.00 90.81 151 LEU A N 1
ATOM 1151 C CA . LEU A 1 151 ? -8.713 -6.909 9.521 1.00 90.81 151 LEU A CA 1
ATOM 1152 C C . LEU A 1 151 ? -7.552 -7.928 9.544 1.00 90.81 151 LEU A C 1
ATOM 1154 O O . LEU A 1 151 ? -7.707 -9.001 10.123 1.00 90.81 151 LEU A O 1
ATOM 1158 N N . ILE A 1 152 ? -6.351 -7.563 9.071 1.00 89.00 152 ILE A N 1
ATOM 1159 C CA . ILE A 1 152 ? -5.147 -8.418 9.175 1.00 89.00 152 ILE A CA 1
ATOM 1160 C C . ILE A 1 152 ? -4.742 -8.618 10.644 1.00 89.00 152 ILE A C 1
ATOM 1162 O O . ILE A 1 152 ? -4.337 -9.707 11.061 1.00 89.00 152 ILE A O 1
ATOM 1166 N N . GLN A 1 153 ? -4.834 -7.569 11.460 1.00 88.56 153 GLN A N 1
ATOM 1167 C CA . GLN A 1 153 ? -4.515 -7.650 12.886 1.00 88.56 153 GLN A CA 1
ATOM 1168 C C . GLN A 1 153 ? -5.468 -8.605 13.638 1.00 88.56 153 GLN A C 1
ATOM 1170 O O . GLN A 1 153 ? -5.026 -9.386 14.491 1.00 88.56 153 GLN A O 1
ATOM 1175 N N . LEU A 1 154 ? -6.760 -8.589 13.288 1.00 87.00 154 LEU A N 1
ATOM 1176 C CA . LEU A 1 154 ? -7.787 -9.492 13.822 1.00 87.00 154 LEU A CA 1
ATOM 1177 C C . LEU A 1 154 ? -7.542 -10.955 13.439 1.00 87.00 154 LEU A C 1
ATOM 1179 O O . LEU A 1 154 ? -7.658 -11.840 14.297 1.00 87.00 154 LEU A O 1
ATOM 1183 N N . GLU A 1 155 ? -7.172 -11.211 12.184 1.00 85.62 155 GLU A N 1
ATOM 1184 C CA . GLU A 1 155 ? -6.782 -12.541 11.699 1.00 85.62 155 GLU A CA 1
ATOM 1185 C C . GLU A 1 155 ? -5.576 -13.082 12.475 1.00 85.62 155 GLU A C 1
ATOM 1187 O O . GLU A 1 155 ? -5.588 -14.215 12.957 1.00 85.62 155 GLU A O 1
ATOM 1192 N N . ARG A 1 156 ? -4.557 -12.238 12.688 1.00 85.62 156 ARG A N 1
ATOM 1193 C CA . ARG A 1 156 ? -3.337 -12.586 13.441 1.00 85.62 156 ARG A CA 1
ATOM 1194 C C . ARG A 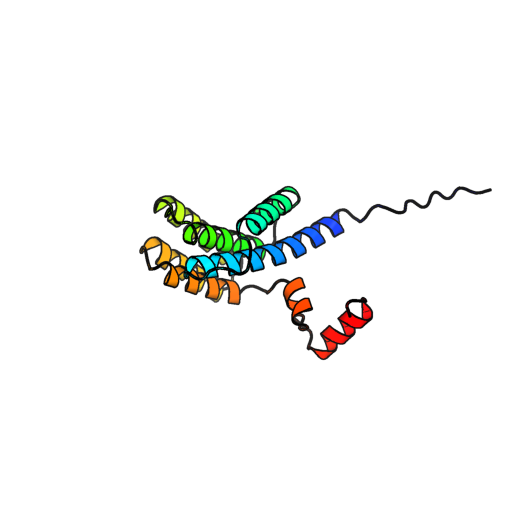1 156 ? -3.553 -12.667 14.956 1.00 85.62 156 ARG A C 1
ATOM 1196 O O . ARG A 1 156 ? -2.669 -13.123 15.686 1.00 85.62 156 ARG A O 1
ATOM 1203 N N . GLY A 1 157 ? -4.715 -12.239 15.447 1.00 84.25 157 GLY A N 1
ATOM 1204 C CA . GLY A 1 157 ? -5.080 -12.283 16.862 1.00 84.25 157 GLY A CA 1
ATOM 1205 C C . GLY A 1 157 ? -4.304 -11.299 17.739 1.00 84.25 157 GLY A C 1
ATOM 1206 O O . GLY A 1 157 ? -4.151 -11.553 18.936 1.00 84.25 157 GLY A O 1
ATOM 1207 N N . ARG A 1 158 ? -3.807 -10.200 17.160 1.00 87.31 158 ARG A N 1
ATOM 1208 C CA . ARG A 1 158 ? -3.137 -9.119 17.889 1.00 87.31 158 ARG A CA 1
ATOM 1209 C C . ARG A 1 158 ? -3.529 -7.776 17.284 1.00 87.31 158 ARG A C 1
ATOM 1211 O O . ARG A 1 158 ? -2.911 -7.343 16.316 1.00 87.31 158 ARG A O 1
ATOM 1218 N N . LEU A 1 159 ? -4.531 -7.146 17.888 1.00 90.31 159 LEU A N 1
ATOM 1219 C CA . LEU A 1 159 ? -4.882 -5.755 17.620 1.00 90.31 159 LEU A CA 1
ATOM 1220 C C . LEU A 1 159 ? -3.870 -4.816 18.275 1.00 90.31 159 LEU A C 1
ATOM 1222 O O . LEU A 1 159 ? -3.407 -5.059 19.388 1.00 90.31 159 LEU A O 1
ATOM 1226 N N . GLU A 1 160 ? -3.539 -3.734 17.594 1.00 88.12 160 GLU A N 1
ATOM 1227 C CA . GLU A 1 160 ? -2.716 -2.659 18.116 1.00 88.12 160 GLU A CA 1
ATOM 1228 C C . GLU A 1 160 ? -3.350 -2.066 19.381 1.00 88.12 160 GLU A C 1
ATOM 1230 O O . GLU A 1 160 ? -4.569 -1.958 19.507 1.00 88.12 160 GLU A O 1
ATOM 1235 N N . GLY A 1 161 ? -2.512 -1.764 20.374 1.00 88.00 161 GLY A N 1
ATOM 1236 C CA . GLY A 1 161 ? -2.964 -1.350 21.704 1.00 88.00 161 GLY A CA 1
ATOM 1237 C C . GLY A 1 161 ? -3.469 -2.485 22.604 1.00 88.00 161 GLY A C 1
ATOM 1238 O O . GLY A 1 161 ? -3.623 -2.254 23.799 1.00 88.00 161 GLY A O 1
ATOM 1239 N N . LEU A 1 162 ? -3.659 -3.706 22.084 1.00 90.25 162 LEU A N 1
ATOM 1240 C CA . LEU A 1 162 ? -4.069 -4.879 22.860 1.00 90.25 162 LEU A CA 1
ATOM 1241 C C . LEU A 1 162 ? -3.015 -5.993 22.812 1.00 90.25 162 LEU A C 1
ATOM 1243 O O . LEU A 1 162 ? -2.343 -6.249 21.810 1.00 90.25 162 LEU A O 1
ATOM 1247 N N . ASN A 1 163 ? -2.892 -6.737 23.906 1.00 88.56 163 ASN A N 1
ATOM 1248 C CA . ASN A 1 163 ? -2.167 -7.999 23.897 1.00 88.56 163 ASN A CA 1
ATOM 1249 C C . ASN A 1 163 ? -3.028 -9.130 23.294 1.00 88.56 163 ASN A C 1
ATOM 1251 O O . ASN A 1 163 ? -4.222 -8.982 23.012 1.00 88.56 163 ASN A O 1
ATOM 1255 N N . ARG A 1 164 ? -2.417 -10.302 23.084 1.00 86.25 164 ARG A N 1
ATOM 1256 C CA . ARG A 1 164 ? -3.092 -11.455 22.467 1.00 86.25 164 ARG A CA 1
ATOM 1257 C C . ARG A 1 164 ? -4.305 -11.923 23.278 1.00 86.25 164 ARG A C 1
ATOM 1259 O O . ARG A 1 164 ? -5.325 -12.266 22.694 1.00 86.25 164 ARG A O 1
ATOM 1266 N N . ASN A 1 165 ? -4.218 -11.932 24.608 1.00 89.88 165 ASN A N 1
ATOM 1267 C CA . ASN A 1 165 ? -5.330 -12.348 25.466 1.00 89.88 165 ASN A CA 1
ATOM 1268 C C . ASN A 1 165 ? -6.485 -11.338 25.403 1.00 89.88 165 ASN A C 1
ATOM 1270 O O . ASN A 1 165 ? -7.634 -11.736 25.247 1.00 89.88 165 ASN A O 1
ATOM 1274 N N . GLU A 1 166 ? -6.181 -10.042 25.452 1.00 92.19 166 GLU A N 1
ATOM 1275 C CA . GLU A 1 166 ? -7.172 -8.967 25.310 1.00 92.19 166 GLU A CA 1
ATOM 1276 C C . GLU A 1 166 ? -7.866 -9.013 23.946 1.00 92.19 166 GLU A C 1
ATOM 1278 O O . GLU A 1 166 ? -9.092 -8.950 23.876 1.00 92.19 166 GLU A O 1
ATOM 1283 N N . THR A 1 167 ? -7.105 -9.239 22.870 1.00 90.50 167 THR A N 1
ATOM 1284 C CA . THR A 1 167 ? -7.663 -9.410 21.520 1.00 90.50 167 THR A CA 1
ATOM 1285 C C . THR A 1 167 ? -8.605 -10.617 21.462 1.00 90.50 167 THR A C 1
ATOM 1287 O O . THR A 1 167 ? -9.706 -10.519 20.930 1.00 90.50 167 THR A O 1
ATOM 1290 N N . GLN A 1 168 ? -8.229 -11.753 22.060 1.00 88.69 168 GLN A N 1
ATOM 1291 C CA . GLN A 1 168 ? -9.083 -12.949 22.111 1.00 88.69 168 GLN A CA 1
ATOM 1292 C C . GLN A 1 168 ? -10.336 -12.751 22.974 1.00 88.69 168 GLN A C 1
ATOM 1294 O O . GLN A 1 168 ? -11.409 -13.263 22.657 1.00 88.69 168 GLN A O 1
ATOM 1299 N N . GLN A 1 169 ? -10.229 -12.004 24.072 1.00 90.94 169 GLN A N 1
ATOM 1300 C CA . GLN A 1 169 ? -11.391 -11.632 24.876 1.00 90.94 169 GLN A CA 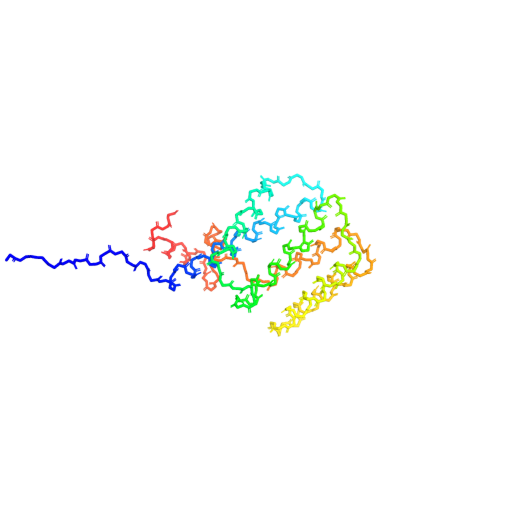1
ATOM 1301 C C . GLN A 1 169 ? -12.348 -10.740 24.088 1.00 90.94 169 GLN A C 1
ATOM 1303 O O . GLN A 1 169 ? -13.551 -10.989 24.123 1.00 90.94 169 GLN A O 1
ATOM 1308 N N . LEU A 1 170 ? -11.833 -9.756 23.347 1.00 90.69 170 LEU A N 1
ATOM 1309 C CA . LEU A 1 170 ? -12.648 -8.916 22.476 1.00 90.69 170 LEU A CA 1
ATOM 1310 C C . LEU A 1 170 ? -13.350 -9.750 21.402 1.00 90.69 170 LEU A C 1
ATOM 1312 O O . LEU A 1 170 ? -14.570 -9.691 21.313 1.00 90.69 170 LEU A O 1
ATOM 1316 N N . LYS A 1 171 ? -12.601 -10.580 20.667 1.00 89.12 171 LYS A N 1
ATOM 1317 C CA . LYS A 1 171 ? -13.122 -11.491 19.637 1.00 89.12 171 LYS A CA 1
ATOM 1318 C C . LYS A 1 171 ? -14.289 -12.346 20.152 1.00 89.12 171 LYS A C 1
ATOM 1320 O O . LYS A 1 171 ? -15.364 -12.337 19.556 1.00 89.12 171 LYS A O 1
ATOM 1325 N N . ARG A 1 172 ? -14.137 -12.964 21.332 1.00 89.38 172 ARG A N 1
ATOM 1326 C CA . ARG A 1 172 ? -15.220 -13.714 22.000 1.00 89.38 172 ARG A CA 1
ATOM 1327 C C . ARG A 1 172 ? -16.432 -12.849 22.349 1.00 89.38 172 ARG A C 1
ATOM 1329 O O . ARG A 1 172 ? -17.557 -13.303 22.184 1.00 89.38 172 ARG A O 1
ATOM 1336 N N . ARG A 1 173 ? -16.219 -11.620 22.832 1.00 91.06 173 ARG A N 1
ATOM 1337 C CA . ARG A 1 173 ? -17.306 -10.690 23.189 1.00 91.06 173 ARG A CA 1
ATOM 1338 C C . ARG A 1 173 ? -18.127 -10.246 21.978 1.00 91.06 173 ARG A C 1
ATOM 1340 O O . ARG A 1 173 ? -19.313 -9.994 22.143 1.00 91.06 173 ARG A O 1
ATOM 1347 N N . ILE A 1 174 ? -17.507 -10.151 20.801 1.00 88.44 174 ILE A N 1
ATOM 1348 C CA . ILE A 1 174 ? -18.151 -9.697 19.556 1.00 88.44 174 ILE A CA 1
ATOM 1349 C C . ILE A 1 174 ? -18.551 -10.850 18.619 1.00 88.44 174 ILE A C 1
ATOM 1351 O O . ILE A 1 174 ? -18.958 -10.604 17.491 1.00 88.44 174 ILE A O 1
ATOM 1355 N N . GLY A 1 175 ? -18.435 -12.107 19.063 1.00 85.75 175 GLY A N 1
ATOM 1356 C CA . GLY A 1 175 ? -18.878 -13.277 18.295 1.00 85.75 175 GLY A CA 1
ATOM 1357 C C . GLY A 1 175 ? -17.947 -13.722 17.158 1.00 85.75 175 GLY A C 1
ATOM 1358 O O . GLY A 1 175 ? -18.348 -14.541 16.338 1.00 85.75 175 GLY A O 1
ATOM 1359 N N . MET A 1 176 ? -16.706 -13.231 17.108 1.00 80.69 176 MET A N 1
ATOM 1360 C CA . MET A 1 176 ? -15.676 -13.702 16.176 1.00 80.69 176 MET A CA 1
ATOM 1361 C C . MET A 1 176 ? -14.879 -14.822 16.858 1.00 80.69 176 MET A C 1
ATOM 1363 O O . MET A 1 176 ? -13.993 -14.533 17.658 1.00 80.69 176 MET A O 1
ATOM 1367 N N . VAL A 1 177 ? -15.223 -16.090 16.619 1.00 66.50 177 VAL A N 1
ATOM 1368 C CA . VAL A 1 177 ? -14.619 -17.247 17.319 1.00 66.50 177 VAL A CA 1
ATOM 1369 C C . VAL A 1 177 ? -13.248 -17.603 16.751 1.00 66.50 177 VAL A C 1
ATOM 1371 O O . VAL A 1 177 ? -13.132 -17.705 15.511 1.00 66.50 177 VAL A O 1
#

pLDDT: mean 86.49, std 11.97, range [37.62, 96.94]

Organism: Emericella nidulans (strain FGSC A4 / ATCC 38163 / CBS 112.46 / NRRL 194 / M139) (NCBI:txid227321)

Foldseek 3Di:
DDDPPDPPDDPDLVNVQVVLLLVLLQLLVVLLVQLLCLLVVHNGPDDNVVSVVVNVVSCVSYDDLVPDDLLSVLSVLSSVLSNQSSDPDHDDLVVLLVSLVVNLVSQVVVVDPQLNVLSVQLNVCSNVVHRSNSNSVSSVSNVVPGDRRQVVCLVVCHDPVDDNVRSVVVCVVVVND

Sequence (177 aa):
MDGTSMDETRTDEDTNDEVNVLIFDYIICLAIHAAMDVAQGNTGEWDMSWLEDTLRALRSVLPPIKELPVDLQIKAQVFEIARVLSKASYPGPAELAEMASTFVSTCNAKKEDMLALHAMEVASHIRNESSQTAVVNSLLSVMQLLAPPILIQLERGRLEGLNRNETQQLKRRIGMV